Protein AF-A0A965PTX5-F1 (afdb_monomer_lite)

Structure (mmCIF, N/CA/C/O backbone):
data_AF-A0A965PTX5-F1
#
_entry.id   AF-A0A965PTX5-F1
#
loop_
_atom_site.group_PDB
_atom_site.id
_atom_site.type_symbol
_atom_site.label_atom_id
_atom_site.label_alt_id
_atom_site.label_comp_id
_atom_site.label_asym_id
_atom_site.label_entity_id
_atom_site.label_seq_id
_atom_site.pdbx_PDB_ins_code
_atom_site.Cartn_x
_atom_site.Cartn_y
_atom_site.Cartn_z
_atom_site.occupancy
_atom_site.B_iso_or_equiv
_atom_site.auth_seq_id
_atom_site.auth_comp_id
_atom_site.auth_asym_id
_atom_site.auth_atom_id
_atom_site.pdbx_PDB_model_num
ATOM 1 N N . MET A 1 1 ? -32.358 22.568 -7.176 1.00 40.47 1 MET A N 1
ATOM 2 C CA . MET A 1 1 ? -31.383 22.578 -6.066 1.00 40.47 1 MET A CA 1
ATOM 3 C C . MET A 1 1 ? -30.734 21.202 -6.072 1.00 40.47 1 MET A C 1
ATOM 5 O O . MET A 1 1 ? -31.323 20.260 -5.559 1.00 40.47 1 MET A O 1
ATOM 9 N N . GLY A 1 2 ? -29.655 21.040 -6.843 1.00 45.84 2 GLY A N 1
ATOM 10 C CA . GLY A 1 2 ? -28.989 19.744 -6.985 1.00 45.84 2 GLY A CA 1
ATOM 11 C C . GLY A 1 2 ? -28.371 19.363 -5.649 1.00 45.84 2 GLY A C 1
ATOM 12 O O . GLY A 1 2 ? -27.678 20.184 -5.053 1.00 45.84 2 GLY A O 1
ATOM 13 N N . LYS A 1 3 ? -28.670 18.162 -5.147 1.00 48.25 3 LYS A N 1
ATOM 14 C CA . LYS A 1 3 ? -27.850 17.561 -4.097 1.00 48.25 3 LYS A CA 1
ATOM 15 C C . LYS A 1 3 ? -26.444 17.493 -4.686 1.00 48.25 3 LYS A C 1
ATOM 17 O O . LYS A 1 3 ? -26.284 16.870 -5.728 1.00 48.25 3 LYS A O 1
ATOM 22 N N . GLY A 1 4 ? -25.482 18.207 -4.105 1.00 55.97 4 GLY A N 1
ATOM 23 C CA . GLY A 1 4 ? -24.083 17.950 -4.430 1.00 55.97 4 GLY A CA 1
ATOM 24 C C . GLY A 1 4 ? -23.845 16.469 -4.171 1.00 55.97 4 GLY A C 1
ATOM 25 O O . GLY A 1 4 ? -24.228 15.985 -3.101 1.00 55.97 4 GLY A O 1
ATOM 26 N N . ASP A 1 5 ? -23.347 15.749 -5.171 1.00 72.25 5 ASP A N 1
ATOM 27 C CA . ASP A 1 5 ? -23.041 14.333 -5.032 1.00 72.25 5 ASP A CA 1
ATOM 28 C C . ASP A 1 5 ? -22.005 14.206 -3.915 1.00 72.25 5 ASP A C 1
ATOM 30 O O . ASP A 1 5 ? -20.874 14.673 -4.028 1.00 72.25 5 ASP A O 1
ATOM 34 N N . TYR A 1 6 ? -22.439 13.686 -2.769 1.00 78.88 6 TYR A N 1
ATOM 35 C CA . TYR A 1 6 ? -21.561 13.477 -1.630 1.00 78.88 6 TYR A CA 1
ATOM 36 C C . TYR A 1 6 ? -20.541 12.403 -2.007 1.00 78.88 6 TYR A C 1
ATOM 38 O O . TYR A 1 6 ? -20.917 11.271 -2.321 1.00 78.88 6 TYR A O 1
ATOM 46 N N . GLN A 1 7 ? -19.264 12.771 -1.970 1.00 84.50 7 GLN A N 1
ATOM 47 C CA . GLN A 1 7 ? -18.149 11.870 -2.217 1.00 84.50 7 GLN A CA 1
ATOM 48 C C . GLN A 1 7 ? -17.536 11.459 -0.878 1.00 84.50 7 GLN A C 1
ATOM 50 O O . GLN A 1 7 ? -17.227 12.303 -0.040 1.00 84.50 7 GLN A O 1
ATOM 55 N N . MET A 1 8 ? -17.403 10.150 -0.672 1.00 92.56 8 MET A N 1
ATOM 56 C CA . MET A 1 8 ? -16.814 9.579 0.537 1.00 92.56 8 MET A CA 1
ATOM 57 C C . MET A 1 8 ? -15.317 9.897 0.603 1.00 92.56 8 MET A C 1
ATOM 59 O O . MET A 1 8 ? -14.611 9.745 -0.391 1.00 92.56 8 MET A O 1
ATOM 63 N N . THR A 1 9 ? -14.828 10.286 1.777 1.00 95.94 9 THR A N 1
ATOM 64 C CA . THR A 1 9 ? -13.395 10.470 2.064 1.00 95.94 9 THR A CA 1
ATOM 65 C C . THR A 1 9 ? -12.732 9.170 2.531 1.00 95.94 9 THR A C 1
ATOM 67 O O . THR A 1 9 ? -13.404 8.254 3.017 1.00 95.94 9 THR A O 1
ATOM 70 N N . TYR A 1 10 ? -11.394 9.096 2.478 1.00 96.69 10 TYR A N 1
ATOM 71 C CA . TYR A 1 10 ? -10.648 7.963 3.046 1.00 96.69 10 TYR A CA 1
ATOM 72 C C . TYR A 1 10 ? -10.954 7.742 4.530 1.00 96.69 10 TYR A C 1
ATOM 74 O O . TYR A 1 10 ? -11.159 6.604 4.950 1.00 96.69 10 TYR A O 1
ATOM 82 N N . GLN A 1 11 ? -11.046 8.810 5.323 1.00 96.06 11 GLN A N 1
ATOM 83 C CA . GLN A 1 11 ? -11.344 8.703 6.748 1.00 96.06 11 GLN A CA 1
ATOM 84 C C . GLN A 1 11 ? -12.730 8.087 7.004 1.00 96.06 11 GLN A C 1
ATOM 86 O O . GLN A 1 11 ? -12.877 7.219 7.867 1.00 96.06 11 GLN A O 1
ATOM 91 N N . GLU A 1 12 ? -13.750 8.490 6.244 1.00 95.88 12 GLU A N 1
ATOM 92 C CA . GLU A 1 12 ? -15.098 7.916 6.349 1.00 95.88 12 GLU A CA 1
ATOM 93 C C . GLU A 1 12 ? -15.123 6.452 5.905 1.00 95.88 12 GLU A C 1
ATOM 95 O O . GLU A 1 12 ? -15.754 5.619 6.561 1.00 95.88 12 GLU A O 1
ATOM 100 N N . PHE A 1 13 ? -14.384 6.118 4.843 1.00 96.00 13 PHE A N 1
ATOM 101 C CA . PHE A 1 13 ? -14.216 4.745 4.377 1.00 96.00 13 PHE A CA 1
ATOM 102 C C . PHE A 1 13 ? -13.565 3.853 5.442 1.00 96.00 13 PHE A C 1
ATOM 104 O O . PHE A 1 13 ? -14.081 2.778 5.756 1.00 96.00 13 PHE A O 1
ATOM 111 N N . ILE A 1 14 ? -12.470 4.321 6.049 1.00 95.25 14 ILE A N 1
ATOM 112 C CA . ILE A 1 14 ? -11.743 3.620 7.115 1.00 95.25 14 ILE A CA 1
ATOM 113 C C . ILE A 1 14 ? -12.667 3.328 8.298 1.00 95.25 14 ILE A C 1
ATOM 115 O O . ILE A 1 14 ? -12.698 2.197 8.785 1.00 95.25 14 ILE A O 1
ATOM 119 N N . VAL A 1 15 ? -13.448 4.320 8.737 1.00 93.19 15 VAL A N 1
ATOM 120 C CA . VAL A 1 15 ? -14.390 4.165 9.855 1.00 93.19 15 VAL A CA 1
ATOM 121 C C . VAL A 1 15 ? -15.507 3.187 9.497 1.00 93.19 15 VAL A C 1
ATOM 123 O O . VAL A 1 15 ? -15.775 2.257 10.259 1.00 93.19 15 VAL A O 1
ATOM 126 N N . LYS A 1 16 ? -16.129 3.344 8.323 1.00 91.31 16 LYS A N 1
ATOM 127 C CA . LYS A 1 16 ? -17.225 2.483 7.856 1.00 91.31 16 LYS A CA 1
ATOM 128 C C . LYS A 1 16 ? -16.808 1.014 7.773 1.00 91.31 16 LYS A C 1
ATOM 130 O O . LYS A 1 16 ? -17.545 0.134 8.223 1.00 91.31 16 LYS A O 1
ATOM 135 N N . HIS A 1 17 ? -15.627 0.749 7.216 1.00 90.38 17 HIS A N 1
ATOM 136 C CA . HIS A 1 17 ? -15.101 -0.607 7.021 1.00 90.38 17 HIS A CA 1
ATOM 137 C C . HIS A 1 17 ? -14.239 -1.103 8.183 1.00 90.38 17 HIS A C 1
ATOM 139 O O . HIS A 1 17 ? -13.754 -2.234 8.136 1.00 90.38 17 HIS A O 1
ATOM 145 N N . ARG A 1 18 ? -14.103 -0.296 9.246 1.00 90.50 18 ARG A N 1
ATOM 146 C CA . ARG A 1 18 ? -13.402 -0.626 10.499 1.00 90.50 18 ARG A CA 1
ATOM 147 C C . ARG A 1 18 ? -11.987 -1.137 10.234 1.00 90.50 18 ARG A C 1
ATOM 149 O O . ARG A 1 18 ? -11.566 -2.168 10.762 1.00 90.50 18 ARG A O 1
ATOM 156 N N . LEU A 1 19 ? -11.295 -0.426 9.348 1.00 92.56 19 LEU A N 1
ATOM 157 C CA . LEU A 1 19 ? -9.944 -0.753 8.920 1.00 92.56 19 LEU A CA 1
ATOM 158 C C . LEU A 1 19 ? -8.926 -0.186 9.900 1.00 92.56 19 LEU A C 1
ATOM 160 O O . LEU A 1 19 ? -9.060 0.930 10.394 1.00 92.56 19 LEU A O 1
ATOM 164 N N . GLN A 1 20 ? -7.880 -0.962 10.141 1.00 93.06 20 GLN A N 1
ATOM 165 C CA . GLN A 1 20 ? -6.786 -0.592 11.023 1.00 93.06 20 GLN A CA 1
ATOM 166 C C . GLN A 1 20 ? -5.452 -0.797 10.320 1.00 93.06 20 GLN A C 1
ATOM 168 O O . GLN A 1 20 ? -5.290 -1.735 9.538 1.00 93.06 20 GLN A O 1
ATOM 173 N N . LEU A 1 21 ? -4.480 0.049 10.658 1.00 95.69 21 LEU A N 1
ATOM 174 C CA . LEU A 1 21 ? -3.100 -0.065 10.202 1.00 95.69 21 LEU A CA 1
ATOM 175 C C . LEU A 1 21 ? -2.174 -0.366 11.378 1.00 95.69 21 LEU A C 1
ATOM 177 O O . LEU A 1 21 ? -2.158 0.341 12.385 1.00 95.69 21 LEU A O 1
ATOM 181 N N . ARG A 1 22 ? -1.320 -1.372 11.207 1.00 95.88 22 ARG A N 1
ATOM 182 C CA . ARG A 1 22 ? -0.082 -1.531 11.977 1.00 95.88 22 ARG A CA 1
ATOM 183 C C . ARG A 1 22 ? 1.100 -1.452 11.033 1.00 95.88 22 ARG A C 1
ATOM 185 O O . ARG A 1 22 ? 1.005 -1.864 9.881 1.00 95.88 22 ARG A O 1
ATOM 192 N N . TYR A 1 23 ? 2.227 -0.966 11.530 1.00 96.31 23 TYR A N 1
ATOM 193 C CA . TYR A 1 23 ? 3.456 -0.929 10.753 1.00 96.31 23 TYR A CA 1
ATOM 194 C C . TYR A 1 23 ? 4.669 -1.278 11.607 1.00 96.31 23 TYR A C 1
ATOM 196 O O . TYR A 1 23 ? 4.670 -1.151 12.831 1.00 96.31 23 TYR A O 1
ATOM 204 N N . THR A 1 24 ? 5.727 -1.716 10.940 1.00 96.25 24 THR A N 1
ATOM 205 C CA . THR A 1 24 ? 7.063 -1.871 11.512 1.00 96.25 24 THR A CA 1
ATOM 206 C C . THR A 1 24 ? 8.065 -1.301 10.522 1.00 96.25 24 THR A C 1
ATOM 208 O O . THR A 1 24 ? 8.007 -1.616 9.336 1.00 96.25 24 THR A O 1
ATOM 211 N N . SER A 1 25 ? 8.955 -0.430 11.001 1.00 93.88 25 SER A N 1
ATOM 212 C CA . SER A 1 25 ? 10.063 0.078 10.188 1.00 93.88 25 SER A CA 1
ATOM 213 C C . SER A 1 25 ? 11.035 -1.061 9.895 1.00 93.88 25 SER A C 1
ATOM 215 O O . SER A 1 25 ? 11.402 -1.808 10.805 1.00 93.88 25 SER A O 1
ATOM 217 N N . ILE A 1 26 ? 11.443 -1.194 8.639 1.00 92.00 26 ILE A N 1
ATOM 218 C CA . ILE A 1 26 ? 12.384 -2.216 8.182 1.00 92.00 26 ILE A CA 1
ATOM 219 C C . ILE A 1 26 ? 13.529 -1.548 7.425 1.00 92.00 26 ILE A C 1
ATOM 221 O O . ILE A 1 26 ? 13.369 -0.471 6.859 1.00 92.00 26 ILE A O 1
ATOM 225 N N . MET A 1 27 ? 14.695 -2.191 7.413 1.00 86.19 27 MET A N 1
ATOM 226 C CA . MET A 1 27 ? 15.882 -1.624 6.760 1.00 86.19 27 MET A CA 1
ATOM 227 C C . MET A 1 27 ? 15.820 -1.718 5.232 1.00 86.19 27 MET A C 1
ATOM 229 O O . MET A 1 27 ? 16.362 -0.857 4.553 1.00 86.19 27 MET A O 1
ATOM 233 N N . ALA A 1 28 ? 15.172 -2.754 4.697 1.00 84.06 28 ALA A N 1
ATOM 234 C CA . ALA A 1 28 ? 15.003 -2.971 3.263 1.00 84.06 28 ALA A CA 1
ATOM 235 C C . ALA A 1 28 ? 13.811 -3.901 3.009 1.00 84.06 28 ALA A C 1
ATOM 237 O O . ALA A 1 28 ? 13.464 -4.719 3.869 1.00 84.06 28 ALA A O 1
ATOM 238 N N . ARG A 1 29 ? 13.198 -3.805 1.824 1.00 82.81 29 ARG A N 1
ATOM 239 C CA . ARG A 1 29 ? 12.162 -4.760 1.398 1.00 82.81 29 ARG A CA 1
ATOM 240 C C . ARG A 1 29 ? 12.778 -6.097 0.952 1.00 82.81 29 ARG A C 1
ATOM 242 O O . ARG A 1 29 ? 13.910 -6.104 0.470 1.00 82.81 29 ARG A O 1
ATOM 249 N N . PRO A 1 30 ? 12.030 -7.220 1.002 1.00 72.50 30 PRO A N 1
ATOM 250 C CA . PRO A 1 30 ? 12.542 -8.547 0.632 1.00 72.50 30 PRO A CA 1
ATOM 251 C C . PRO A 1 30 ? 13.059 -8.710 -0.807 1.00 72.50 30 PRO A C 1
ATOM 253 O O . PRO A 1 30 ? 13.624 -9.750 -1.105 1.00 72.50 30 PRO A O 1
ATOM 256 N N . ASN A 1 31 ? 12.893 -7.717 -1.686 1.00 68.38 31 ASN A N 1
ATOM 257 C CA . ASN A 1 31 ? 13.390 -7.705 -3.067 1.00 68.38 31 ASN A CA 1
ATOM 258 C C . ASN A 1 31 ? 13.833 -6.292 -3.492 1.00 68.38 31 ASN A C 1
ATOM 260 O O . ASN A 1 31 ? 13.626 -5.888 -4.637 1.00 68.38 31 ASN A O 1
ATOM 264 N N . ASP A 1 32 ? 14.335 -5.484 -2.553 1.00 66.31 32 ASP A N 1
ATOM 265 C CA . ASP A 1 32 ? 14.649 -4.088 -2.857 1.00 66.31 32 ASP A CA 1
ATOM 266 C C . ASP A 1 32 ? 15.791 -3.945 -3.864 1.00 66.31 32 ASP A C 1
ATOM 268 O O . ASP A 1 32 ? 16.794 -4.657 -3.804 1.00 66.31 32 ASP A O 1
ATOM 272 N N . ASN A 1 33 ? 15.654 -2.961 -4.756 1.00 65.00 33 ASN A N 1
ATOM 273 C CA . ASN A 1 33 ? 16.779 -2.501 -5.556 1.00 65.00 33 ASN A CA 1
ATOM 274 C C . ASN A 1 33 ? 17.691 -1.652 -4.647 1.00 65.00 33 ASN A C 1
ATOM 276 O O . ASN A 1 33 ? 17.247 -0.598 -4.178 1.00 65.00 33 ASN A O 1
ATOM 280 N N . PRO A 1 34 ? 18.956 -2.051 -4.414 1.00 62.78 34 PRO A N 1
ATOM 281 C CA . PRO A 1 34 ? 19.870 -1.317 -3.541 1.00 62.78 34 PRO A CA 1
ATOM 282 C C . PRO A 1 34 ? 20.116 0.136 -3.980 1.00 62.78 34 PRO A C 1
ATOM 284 O O . PRO A 1 34 ? 20.471 0.963 -3.141 1.00 62.78 34 PRO A O 1
ATOM 287 N N . GLU A 1 35 ? 19.888 0.481 -5.253 1.00 59.78 35 GLU A N 1
ATOM 288 C CA . GLU A 1 35 ? 19.989 1.866 -5.735 1.00 59.78 35 GLU A CA 1
ATOM 289 C C . GLU A 1 35 ? 18.898 2.788 -5.171 1.00 59.78 35 GLU A C 1
ATOM 291 O O . GLU A 1 35 ? 19.145 3.975 -4.978 1.00 59.78 35 GLU A O 1
ATOM 296 N N . TRP A 1 36 ? 17.701 2.267 -4.885 1.00 56.56 36 TRP A N 1
ATOM 297 C CA . TRP A 1 36 ? 16.563 3.060 -4.392 1.00 56.56 36 TRP A CA 1
ATOM 298 C C . TRP A 1 36 ? 16.401 2.982 -2.869 1.00 56.56 36 TRP A C 1
ATOM 300 O O . TRP A 1 36 ? 15.692 3.794 -2.276 1.00 56.56 36 TRP A O 1
ATOM 310 N N . ALA A 1 37 ? 17.082 2.033 -2.225 1.00 64.19 37 ALA A N 1
ATOM 311 C CA . ALA A 1 37 ? 16.985 1.785 -0.788 1.00 64.19 37 ALA A CA 1
ATOM 312 C C . ALA A 1 37 ? 17.814 2.759 0.072 1.00 64.19 37 ALA A C 1
ATOM 314 O O . ALA A 1 37 ? 17.591 2.865 1.274 1.00 64.19 37 ALA A O 1
ATOM 315 N N . LYS A 1 38 ? 18.786 3.473 -0.515 1.00 68.19 38 LYS A N 1
ATOM 316 C CA . LYS A 1 38 ? 19.831 4.170 0.259 1.00 68.19 38 LYS A CA 1
ATOM 317 C C . LYS A 1 38 ? 19.325 5.333 1.121 1.00 68.19 38 LYS A C 1
ATOM 319 O O . LYS A 1 38 ? 19.909 5.588 2.167 1.00 68.19 38 LYS A O 1
ATOM 324 N N . ASP A 1 39 ? 18.231 5.976 0.712 1.00 80.56 39 ASP A N 1
ATOM 325 C CA . ASP A 1 39 ? 17.644 7.138 1.396 1.00 80.56 39 ASP A CA 1
ATOM 326 C C . ASP A 1 39 ? 16.123 7.005 1.604 1.00 80.56 39 ASP A C 1
ATOM 328 O O . ASP A 1 39 ? 15.431 7.985 1.881 1.00 80.56 39 ASP A O 1
ATOM 332 N N . THR A 1 40 ? 15.583 5.794 1.468 1.00 88.06 40 THR A N 1
ATOM 333 C CA . THR A 1 40 ? 14.140 5.535 1.532 1.00 88.06 40 THR A CA 1
ATOM 334 C C . THR A 1 40 ? 13.764 4.922 2.878 1.00 88.06 40 THR A C 1
ATOM 336 O O . THR A 1 40 ? 14.475 4.087 3.432 1.00 88.06 40 THR A O 1
ATOM 339 N N . TYR A 1 41 ? 12.626 5.337 3.429 1.00 91.88 41 TYR A N 1
ATOM 340 C CA . TYR A 1 41 ? 12.067 4.746 4.640 1.00 91.88 41 TYR A CA 1
ATOM 341 C C . TYR A 1 41 ? 11.121 3.615 4.260 1.00 91.88 41 TYR A C 1
ATOM 343 O O . TYR A 1 41 ? 10.115 3.852 3.589 1.00 91.88 41 TYR A O 1
ATOM 351 N N . HIS A 1 42 ? 11.433 2.398 4.700 1.00 92.69 42 HIS A N 1
ATOM 352 C CA . HIS A 1 42 ? 10.653 1.210 4.383 1.00 92.69 42 HIS A CA 1
ATOM 353 C C . HIS A 1 42 ? 9.848 0.738 5.589 1.00 92.69 42 HIS A C 1
ATOM 355 O O . HIS A 1 42 ? 10.316 0.732 6.730 1.00 92.69 42 HIS A O 1
ATOM 361 N N . TYR A 1 43 ? 8.627 0.295 5.317 1.00 94.94 43 TYR A N 1
ATOM 362 C CA . TYR A 1 43 ? 7.699 -0.187 6.323 1.00 94.94 43 TYR A CA 1
ATOM 363 C C . TYR A 1 43 ? 7.096 -1.502 5.857 1.00 94.94 43 TYR A C 1
ATOM 365 O O . TYR A 1 43 ? 6.597 -1.595 4.737 1.00 94.94 43 TYR A O 1
ATOM 373 N N . GLN A 1 44 ? 7.092 -2.504 6.729 1.00 95.50 44 GLN A N 1
ATOM 374 C CA . GLN A 1 44 ? 6.137 -3.597 6.613 1.00 95.50 44 GLN A CA 1
ATOM 375 C C . GLN A 1 44 ? 4.826 -3.113 7.225 1.00 95.50 44 GLN A C 1
ATOM 377 O O . GLN A 1 44 ? 4.790 -2.743 8.401 1.00 95.50 44 GLN A O 1
ATOM 382 N N . VAL A 1 45 ? 3.766 -3.090 6.428 1.00 96.38 45 VAL A N 1
ATOM 383 C CA . VAL A 1 45 ? 2.438 -2.642 6.843 1.00 96.38 45 VAL A CA 1
ATOM 384 C C . VAL A 1 45 ? 1.488 -3.828 6.921 1.00 96.38 45 VAL A C 1
ATOM 386 O O . VAL A 1 45 ? 1.571 -4.765 6.128 1.00 96.38 45 VAL A O 1
ATOM 389 N N . LYS A 1 46 ? 0.593 -3.789 7.903 1.00 95.31 46 LYS A N 1
ATOM 390 C CA . LYS A 1 46 ? -0.457 -4.777 8.123 1.00 95.31 46 LYS A CA 1
ATOM 391 C C . LYS A 1 46 ? -1.795 -4.062 8.225 1.00 95.31 46 LYS A C 1
ATOM 393 O O . LYS A 1 46 ? -1.982 -3.261 9.141 1.00 95.31 46 LYS A O 1
ATOM 398 N N . ILE A 1 47 ? -2.705 -4.392 7.317 1.00 94.56 47 ILE A N 1
ATOM 399 C CA . ILE A 1 47 ? -4.077 -3.886 7.291 1.00 94.56 47 ILE A CA 1
ATOM 400 C C . ILE A 1 47 ? -5.016 -5.016 7.683 1.00 94.56 47 ILE A C 1
ATOM 402 O O . ILE A 1 47 ? -4.845 -6.150 7.235 1.00 94.56 47 ILE A O 1
ATOM 406 N N . TYR A 1 48 ? -5.992 -4.719 8.530 1.00 89.56 48 TYR A N 1
ATOM 407 C CA . TYR A 1 48 ? -6.996 -5.686 8.958 1.00 89.56 48 TYR A CA 1
ATOM 408 C C . TYR A 1 48 ? -8.326 -5.002 9.268 1.00 89.56 48 TYR A C 1
ATOM 410 O O . TYR A 1 48 ? -8.366 -3.806 9.560 1.00 89.56 48 TYR A O 1
ATOM 418 N N . GLN A 1 49 ? -9.405 -5.782 9.211 1.00 86.00 49 GLN A N 1
ATOM 419 C CA . GLN A 1 49 ? -10.748 -5.365 9.612 1.00 86.00 49 GLN A CA 1
ATOM 420 C C . GLN A 1 49 ? -11.055 -5.839 11.036 1.00 86.00 49 GLN A C 1
ATOM 422 O O . GLN A 1 49 ? -10.876 -7.019 11.359 1.00 86.00 49 GLN A O 1
ATOM 427 N N . ASP A 1 50 ? -11.548 -4.938 11.887 1.00 76.56 50 ASP A N 1
ATOM 428 C CA . ASP A 1 50 ? -12.042 -5.317 13.213 1.00 76.56 50 ASP A CA 1
ATOM 429 C C . ASP A 1 50 ? -13.346 -6.137 13.118 1.00 76.56 50 ASP A C 1
ATOM 431 O O . ASP A 1 50 ? -14.054 -6.135 12.105 1.00 76.56 50 ASP A O 1
ATOM 435 N N . ALA A 1 51 ? -13.695 -6.863 14.186 1.00 65.88 51 ALA A N 1
ATOM 436 C CA . ALA A 1 51 ? -14.984 -7.559 14.285 1.00 65.88 51 ALA A CA 1
ATOM 437 C C . ALA A 1 51 ? -16.125 -6.556 14.556 1.00 65.88 51 ALA A C 1
ATOM 439 O O . ALA A 1 51 ? -15.860 -5.500 15.140 1.00 65.88 51 ALA A O 1
ATOM 440 N N . PRO A 1 52 ? -17.366 -6.801 14.084 1.00 62.62 52 PRO A N 1
ATOM 441 C CA . PRO A 1 52 ? -18.483 -5.890 14.344 1.00 62.62 52 PRO A CA 1
ATOM 442 C C . PRO A 1 52 ? -18.711 -5.713 15.846 1.00 62.62 52 PRO A C 1
ATOM 444 O O . PRO A 1 52 ? -18.585 -6.675 16.605 1.00 62.62 52 PRO A O 1
ATOM 447 N N . GLU A 1 53 ? -19.066 -4.503 16.282 1.00 55.34 53 GLU A N 1
ATOM 448 C CA . GLU A 1 53 ? -19.480 -4.293 17.671 1.00 55.34 53 GLU A CA 1
ATOM 449 C C . GLU A 1 53 ? -20.683 -5.192 18.002 1.00 55.34 53 GLU A C 1
ATOM 451 O O . GLU A 1 53 ? -21.618 -5.316 17.211 1.00 55.34 53 GLU A O 1
ATOM 456 N N . GLY A 1 54 ? -20.647 -5.847 19.165 1.00 55.44 54 GLY A N 1
ATOM 457 C CA . GLY A 1 54 ? -21.719 -6.738 19.619 1.00 55.44 54 GLY A CA 1
ATOM 458 C C . GLY A 1 54 ? -21.610 -8.197 19.162 1.00 55.44 54 GLY A C 1
ATOM 459 O O . GLY A 1 54 ? -22.492 -8.985 19.497 1.00 55.44 54 GLY A O 1
ATOM 460 N N . SER A 1 55 ? -20.540 -8.604 18.464 1.00 57.22 55 SER A N 1
ATOM 461 C CA . SER A 1 55 ? -20.236 -10.031 18.315 1.00 57.22 55 SER A CA 1
ATOM 462 C C . SER A 1 55 ? -19.711 -10.575 19.647 1.00 57.22 55 SER A C 1
ATOM 464 O O . SER A 1 55 ? -18.523 -10.467 19.955 1.00 57.22 55 SER A O 1
ATOM 466 N N . ASP A 1 56 ? -20.605 -11.123 20.463 1.00 47.66 56 ASP A N 1
ATOM 467 C CA . ASP A 1 56 ? -20.245 -11.917 21.631 1.00 47.66 56 ASP A CA 1
ATOM 468 C C . ASP A 1 56 ? -19.422 -13.156 21.221 1.00 47.66 56 ASP A C 1
ATOM 470 O O . ASP A 1 56 ? -19.276 -13.501 20.045 1.00 47.66 56 ASP A O 1
ATOM 474 N N . ASN A 1 57 ? -18.817 -13.824 22.202 1.00 48.53 57 ASN A N 1
ATOM 475 C CA . ASN A 1 57 ? -17.802 -14.867 22.003 1.00 48.53 57 ASN A CA 1
ATOM 476 C C . ASN A 1 57 ? -18.270 -16.110 21.195 1.00 48.53 57 ASN A C 1
ATOM 478 O O . ASN A 1 57 ? -17.468 -17.016 20.957 1.00 48.53 57 ASN A O 1
ATOM 482 N N . LEU A 1 58 ? -19.534 -16.168 20.743 1.00 46.34 58 LEU A N 1
ATOM 483 C CA . LEU A 1 58 ? -20.013 -17.121 19.733 1.00 46.34 58 LEU A CA 1
ATOM 484 C C . LEU A 1 58 ? -19.954 -16.564 18.297 1.00 46.34 58 LEU A C 1
ATOM 486 O O . LEU A 1 58 ? -19.568 -17.305 17.391 1.00 46.34 58 LEU A O 1
ATOM 490 N N . GLY A 1 59 ? -20.263 -15.280 18.079 1.00 48.09 59 GLY A N 1
ATOM 491 C CA . GLY A 1 59 ? -20.076 -14.590 16.794 1.00 48.09 59 GLY A CA 1
ATOM 492 C C . GLY A 1 59 ? -18.599 -14.387 16.441 1.00 48.09 59 GLY A C 1
ATOM 493 O O . GLY A 1 59 ? -18.213 -14.507 15.275 1.00 48.09 59 GLY A O 1
ATOM 494 N N . ALA A 1 60 ? -17.749 -14.210 17.457 1.00 49.28 60 ALA A N 1
ATOM 495 C CA . ALA A 1 60 ? -16.297 -14.151 17.309 1.00 49.28 60 ALA A CA 1
ATOM 496 C C . ALA A 1 60 ? -15.730 -15.383 16.580 1.00 49.28 60 ALA A C 1
ATOM 498 O O . ALA A 1 60 ? -14.920 -15.214 15.685 1.00 49.28 60 ALA A O 1
ATOM 499 N N . ARG A 1 61 ? -16.218 -16.607 16.831 1.00 47.69 61 ARG A N 1
ATOM 500 C CA . ARG A 1 61 ? -15.692 -17.830 16.182 1.00 47.69 61 ARG A CA 1
ATOM 501 C C . ARG A 1 61 ? -15.996 -17.954 14.685 1.00 47.69 61 ARG A C 1
ATOM 503 O O . ARG A 1 61 ? -15.296 -18.688 13.988 1.00 47.69 61 ARG A O 1
ATOM 510 N N . TYR A 1 62 ? -17.039 -17.290 14.184 1.00 46.94 62 TYR A N 1
ATOM 511 C CA . TYR A 1 62 ? -17.375 -17.292 12.754 1.00 46.94 62 TYR A CA 1
ATOM 512 C C . TYR A 1 62 ? -16.575 -16.219 11.996 1.00 46.94 62 TYR A C 1
ATOM 514 O O . TYR A 1 62 ? -16.075 -16.488 10.906 1.00 46.94 62 TYR A O 1
ATOM 522 N N . PHE A 1 63 ? -16.359 -15.050 12.610 1.00 47.66 63 PHE A N 1
ATOM 523 C CA . PHE A 1 63 ? -15.541 -13.962 12.055 1.00 47.66 63 PHE A CA 1
ATOM 524 C C . PHE A 1 63 ? -14.025 -14.141 12.283 1.00 47.66 63 PHE A C 1
ATOM 526 O O . PHE A 1 63 ? -13.226 -13.723 11.448 1.00 47.66 63 PHE A O 1
ATOM 533 N N . GLU A 1 64 ? -13.601 -14.839 13.341 1.00 45.78 64 GLU A N 1
ATOM 534 C CA . GLU A 1 64 ? -12.203 -15.242 13.580 1.00 45.78 64 GLU A CA 1
ATOM 535 C C . GLU A 1 64 ? -11.668 -16.144 12.467 1.00 45.78 64 GLU A C 1
ATOM 537 O O . GLU A 1 64 ? -10.466 -16.164 12.214 1.00 45.78 64 GLU A O 1
ATOM 542 N N . ARG A 1 65 ? -12.544 -16.877 11.767 1.00 46.09 65 ARG A N 1
ATOM 543 C CA . ARG A 1 65 ? -12.128 -17.848 10.747 1.00 46.09 65 ARG A CA 1
ATOM 544 C C . ARG A 1 65 ? -11.645 -17.222 9.443 1.00 46.09 65 ARG A C 1
ATOM 546 O O . ARG A 1 65 ? -10.990 -17.926 8.684 1.00 46.09 65 ARG A O 1
ATOM 553 N N . LYS A 1 66 ? -11.911 -15.937 9.195 1.00 50.53 66 LYS A N 1
ATOM 554 C CA . LYS A 1 66 ? -11.347 -15.180 8.066 1.00 50.53 66 LYS A CA 1
ATOM 555 C C . LYS A 1 66 ? -11.213 -13.699 8.439 1.00 50.53 66 LYS A C 1
ATOM 557 O O . LYS A 1 66 ? -11.793 -12.826 7.803 1.00 50.53 66 LYS A O 1
ATOM 562 N N . ARG A 1 67 ? -10.422 -13.399 9.476 1.00 57.12 67 ARG A N 1
ATOM 563 C CA . ARG A 1 67 ? -9.757 -12.090 9.522 1.00 57.12 67 ARG A CA 1
ATOM 564 C C . ARG A 1 67 ? -8.820 -12.050 8.325 1.00 57.12 67 ARG A C 1
ATOM 566 O O . ARG A 1 67 ? -7.777 -12.699 8.340 1.00 57.12 67 ARG A O 1
ATOM 573 N N . PHE A 1 68 ? -9.237 -11.374 7.265 1.00 70.69 68 PHE A N 1
ATOM 574 C CA . PHE A 1 68 ? -8.340 -11.107 6.160 1.00 70.69 68 PHE A CA 1
ATOM 575 C C . PHE A 1 68 ? -7.390 -10.016 6.621 1.00 70.69 68 PHE A C 1
ATOM 577 O O . PHE A 1 68 ? -7.787 -8.903 6.961 1.00 70.69 68 PHE A O 1
ATOM 584 N N . GLU A 1 69 ? -6.133 -10.405 6.742 1.00 86.88 69 GLU A N 1
ATOM 585 C CA . GLU A 1 69 ? -5.040 -9.503 7.029 1.00 86.88 69 GLU A CA 1
ATOM 586 C C . GLU A 1 69 ? -4.248 -9.364 5.737 1.00 86.88 69 GLU A C 1
ATOM 588 O O . GLU A 1 69 ? -3.839 -10.365 5.148 1.00 86.88 69 GLU A O 1
ATOM 593 N N . LEU A 1 70 ? -4.020 -8.129 5.305 1.00 91.88 70 LEU A N 1
ATOM 594 C CA . LEU A 1 70 ? -3.123 -7.838 4.200 1.00 91.88 70 LEU A CA 1
ATOM 595 C C . LEU A 1 70 ? -1.798 -7.376 4.789 1.00 91.88 70 LEU A C 1
ATOM 597 O O . LEU A 1 70 ? -1.747 -6.380 5.513 1.00 91.88 70 LEU A O 1
ATOM 601 N N . VAL A 1 71 ? -0.727 -8.105 4.486 1.00 92.62 71 VAL A N 1
ATOM 602 C CA . VAL A 1 71 ? 0.639 -7.721 4.843 1.00 92.62 71 VAL A CA 1
ATOM 603 C C . VAL A 1 71 ? 1.374 -7.352 3.565 1.00 92.62 71 VAL A C 1
ATOM 605 O O . VAL A 1 71 ? 1.536 -8.187 2.681 1.00 92.62 71 VAL A O 1
ATOM 608 N N . THR A 1 72 ? 1.830 -6.108 3.472 1.00 92.38 72 THR A N 1
ATOM 609 C CA . THR A 1 72 ? 2.585 -5.612 2.316 1.00 92.38 72 THR A CA 1
ATOM 610 C C .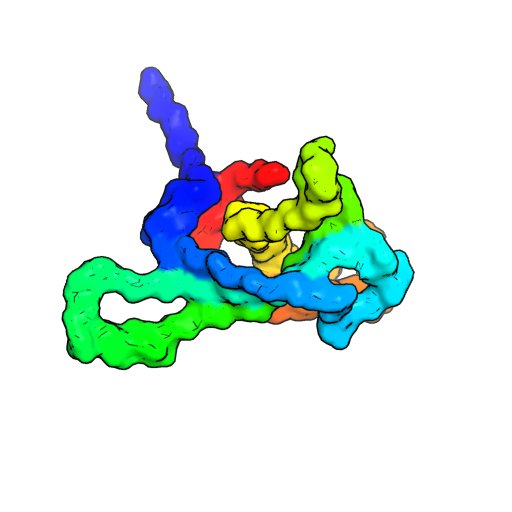 THR A 1 72 ? 3.691 -4.660 2.766 1.00 92.38 72 THR A C 1
ATOM 612 O O . THR A 1 72 ? 3.947 -4.497 3.963 1.00 92.38 72 THR A O 1
ATOM 615 N N . PHE A 1 73 ? 4.381 -4.048 1.811 1.00 92.81 73 PHE A N 1
ATOM 616 C CA . PHE A 1 73 ? 5.452 -3.101 2.056 1.00 92.81 73 PHE A CA 1
ATOM 617 C C . PHE A 1 73 ? 5.095 -1.730 1.502 1.00 92.81 73 PHE A C 1
ATOM 619 O O . PHE A 1 73 ? 4.638 -1.614 0.371 1.00 92.81 73 PHE A O 1
ATOM 626 N N . TYR A 1 74 ? 5.379 -0.694 2.281 1.00 93.62 74 TYR A N 1
ATOM 627 C CA . TYR A 1 74 ? 5.218 0.697 1.880 1.00 93.62 74 TYR A CA 1
ATOM 628 C C . TYR A 1 74 ? 6.554 1.418 2.008 1.00 93.62 74 TYR A C 1
ATOM 630 O O . TYR A 1 74 ? 7.357 1.105 2.890 1.00 93.62 74 TYR A O 1
ATOM 638 N N . SER A 1 75 ? 6.830 2.354 1.107 1.00 92.25 75 SER A N 1
ATOM 639 C CA . SER A 1 75 ? 8.093 3.093 1.086 1.00 92.25 75 SER A CA 1
ATOM 640 C C . SER A 1 75 ? 7.830 4.581 0.930 1.00 92.25 75 SER A C 1
ATOM 642 O O . SER A 1 75 ? 6.986 4.977 0.134 1.00 92.25 75 SER A O 1
ATOM 644 N N . LYS A 1 76 ? 8.554 5.406 1.688 1.00 92.38 76 LYS A N 1
ATOM 645 C CA . LYS A 1 76 ? 8.483 6.867 1.592 1.00 92.38 76 LYS A CA 1
ATOM 646 C C . LYS A 1 76 ? 9.863 7.432 1.328 1.00 92.38 76 LYS A C 1
ATOM 648 O O . LYS A 1 76 ? 10.832 7.038 1.975 1.00 92.38 76 LYS A O 1
ATOM 653 N N . GLY A 1 77 ? 9.938 8.381 0.402 1.00 89.94 77 GLY A N 1
ATOM 654 C CA . GLY A 1 77 ? 11.183 9.080 0.117 1.00 89.94 77 GLY A CA 1
ATOM 655 C C . GLY A 1 77 ? 11.698 9.890 1.320 1.00 89.94 77 GLY A C 1
ATOM 656 O O . GLY A 1 77 ? 10.936 10.203 2.244 1.00 89.94 77 GLY A O 1
ATOM 657 N N . PRO A 1 78 ? 12.968 10.327 1.280 1.00 88.25 78 PRO A N 1
ATOM 658 C CA . PRO A 1 78 ? 13.640 11.024 2.386 1.00 88.25 78 PRO A CA 1
ATOM 659 C C . PRO A 1 78 ? 13.014 12.381 2.751 1.00 88.25 78 PRO A C 1
ATOM 661 O O . PRO A 1 78 ? 13.350 12.967 3.784 1.00 88.25 78 PRO A O 1
ATOM 664 N N . GLY A 1 79 ? 12.122 12.909 1.906 1.00 89.56 79 GLY A N 1
ATOM 665 C CA . GLY A 1 79 ? 11.352 14.125 2.169 1.00 89.56 79 GLY A CA 1
ATOM 666 C C . GLY A 1 79 ? 10.237 13.948 3.207 1.00 89.56 79 GLY A C 1
ATOM 667 O O . GLY A 1 79 ? 9.843 14.925 3.841 1.00 89.56 79 GLY A O 1
ATOM 668 N N . HIS A 1 80 ? 9.763 12.721 3.447 1.00 91.38 80 HIS A N 1
ATOM 669 C CA . HIS A 1 80 ? 8.678 12.436 4.393 1.00 91.38 80 HIS A CA 1
ATOM 670 C C . HIS A 1 80 ? 9.204 12.274 5.822 1.00 91.38 80 HIS A C 1
ATOM 672 O O . HIS A 1 80 ? 9.130 11.205 6.429 1.00 91.38 80 HIS A O 1
ATOM 678 N N . LYS A 1 81 ? 9.756 13.355 6.368 1.00 92.38 81 LYS A N 1
ATOM 679 C CA . LYS A 1 81 ? 10.268 13.431 7.740 1.00 92.38 81 LYS A CA 1
ATOM 680 C C . LYS A 1 81 ? 9.744 14.671 8.456 1.00 92.38 81 LYS A C 1
ATOM 682 O O . LYS A 1 81 ? 9.317 15.634 7.818 1.00 92.38 81 LYS A O 1
ATOM 687 N N . SER A 1 82 ? 9.754 14.651 9.787 1.00 91.75 82 SER A N 1
ATOM 688 C CA . SER A 1 82 ? 9.335 15.786 10.610 1.00 91.75 82 SER A CA 1
ATOM 689 C C . SER A 1 82 ? 10.111 17.038 10.221 1.00 91.75 82 SER A C 1
ATOM 691 O O . SER A 1 82 ? 11.312 16.966 9.994 1.00 91.75 82 SER A O 1
ATOM 693 N N . LYS A 1 83 ? 9.451 18.200 10.191 1.00 90.94 83 LYS A N 1
ATOM 694 C CA . LYS A 1 83 ? 10.121 19.485 9.905 1.00 90.94 83 LYS A CA 1
ATOM 695 C C . LYS A 1 83 ? 11.023 19.954 11.051 1.00 90.94 83 LYS A C 1
ATOM 697 O O . LYS A 1 83 ? 11.927 20.750 10.833 1.00 90.94 83 LYS A O 1
ATOM 702 N N . ASN A 1 84 ? 10.775 19.447 12.258 1.00 92.31 84 ASN A N 1
ATOM 703 C CA . ASN A 1 84 ? 11.514 19.801 13.461 1.00 92.31 84 ASN A CA 1
ATOM 704 C C . ASN A 1 84 ? 12.609 18.781 13.746 1.00 92.31 84 ASN A C 1
ATOM 706 O O . ASN A 1 84 ? 12.435 17.582 13.507 1.00 92.31 84 ASN A O 1
ATOM 710 N N . TRP A 1 85 ? 13.708 19.277 14.309 1.00 88.06 85 TRP A N 1
ATOM 711 C CA . TRP A 1 85 ? 14.813 18.451 14.764 1.00 88.06 85 TRP A CA 1
ATOM 712 C C . TRP A 1 85 ? 14.427 17.645 16.027 1.00 88.06 85 TRP A C 1
ATOM 714 O O . TRP A 1 85 ? 13.777 18.200 16.915 1.00 88.06 85 TRP A O 1
ATOM 724 N N . PRO A 1 86 ? 14.841 16.367 16.149 1.00 88.44 86 PRO A N 1
ATOM 725 C CA . PRO A 1 86 ? 15.519 15.576 15.122 1.00 88.44 86 PRO A CA 1
ATOM 726 C C . PRO A 1 86 ? 14.554 15.198 13.989 1.00 88.44 86 PRO A C 1
ATOM 728 O O . PRO A 1 86 ? 13.424 14.792 14.251 1.00 88.44 86 PRO A O 1
ATOM 731 N N . PHE A 1 87 ? 15.016 15.312 12.738 1.00 88.56 87 PHE A N 1
ATOM 732 C CA . PHE A 1 87 ? 14.231 14.999 11.540 1.00 88.56 87 PHE A CA 1
ATOM 733 C C . PHE A 1 87 ? 13.923 13.494 11.479 1.00 88.56 87 PHE A C 1
ATOM 735 O O . PHE A 1 87 ? 14.728 12.705 10.984 1.00 88.56 87 PHE A O 1
ATOM 742 N N . LYS A 1 88 ? 12.775 13.088 12.024 1.00 91.31 88 LYS A N 1
ATOM 743 C CA . LYS A 1 88 ? 12.350 11.688 12.121 1.00 91.31 88 LYS A CA 1
ATOM 744 C C . LYS A 1 88 ? 11.460 11.310 10.938 1.00 91.31 88 LYS A C 1
ATOM 746 O O . LYS A 1 88 ? 10.601 12.116 10.582 1.00 91.31 88 LYS A O 1
ATOM 751 N N . PRO A 1 89 ? 11.603 10.104 10.368 1.00 92.31 89 PRO A N 1
ATOM 752 C CA . PRO A 1 89 ? 10.686 9.603 9.347 1.00 92.31 89 PRO A CA 1
ATOM 753 C C . PRO A 1 89 ? 9.232 9.663 9.821 1.00 92.31 89 PRO A C 1
ATOM 755 O O . PRO A 1 89 ? 8.937 9.283 10.957 1.00 92.31 89 PRO A O 1
ATOM 758 N N . ILE A 1 90 ? 8.331 10.129 8.959 1.00 94.81 90 ILE A N 1
ATOM 759 C CA . ILE A 1 90 ? 6.891 10.114 9.217 1.00 94.81 90 ILE A CA 1
ATOM 760 C C . ILE A 1 90 ? 6.354 8.771 8.701 1.00 94.81 90 ILE A C 1
ATOM 762 O O . ILE A 1 90 ? 6.463 8.515 7.499 1.00 94.81 90 ILE A O 1
ATOM 766 N N . PRO A 1 91 ? 5.796 7.908 9.571 1.00 95.00 91 PRO A N 1
ATOM 767 C CA . PRO A 1 91 ? 5.236 6.626 9.153 1.00 95.00 91 PRO A CA 1
ATOM 768 C C . PRO A 1 91 ? 4.056 6.821 8.189 1.00 95.00 91 PRO A C 1
ATOM 770 O O . PRO A 1 91 ? 3.451 7.897 8.178 1.00 95.00 91 PRO A O 1
ATOM 773 N N . PRO A 1 92 ? 3.718 5.805 7.379 1.00 96.56 92 PRO A N 1
ATOM 774 C CA . PRO A 1 92 ? 2.583 5.903 6.477 1.00 96.56 92 PRO A CA 1
ATOM 775 C C . PRO A 1 92 ? 1.258 5.971 7.246 1.00 96.56 92 PRO A C 1
ATOM 777 O O . PRO A 1 92 ? 1.094 5.284 8.261 1.00 96.56 92 PRO A O 1
ATOM 780 N N . SER A 1 93 ? 0.315 6.781 6.762 1.00 97.19 93 SER A N 1
ATOM 781 C CA . SER A 1 93 ? -1.076 6.738 7.223 1.00 97.19 93 SER A CA 1
ATOM 782 C C . SER A 1 93 ? -1.834 5.600 6.533 1.00 97.19 93 SER A C 1
ATOM 784 O O . SER A 1 93 ? -1.409 5.087 5.498 1.00 97.19 93 SER A O 1
ATOM 786 N N . LEU A 1 94 ? -2.971 5.183 7.097 1.00 97.31 94 LEU A N 1
ATOM 787 C CA . LEU A 1 94 ? -3.818 4.183 6.440 1.00 97.31 94 LEU A CA 1
ATOM 788 C C . LEU A 1 94 ? -4.398 4.715 5.123 1.00 97.31 94 LEU A C 1
ATOM 790 O O . LEU A 1 94 ? -4.548 3.947 4.184 1.00 97.31 94 LEU A O 1
ATOM 794 N N . GLU A 1 95 ? -4.660 6.016 5.035 1.00 97.56 95 GLU A N 1
ATOM 795 C CA . GLU A 1 95 ? -5.143 6.677 3.820 1.00 97.56 95 GLU A CA 1
ATOM 796 C C . GLU A 1 95 ? -4.103 6.562 2.696 1.00 97.56 95 GLU A C 1
ATOM 798 O O . GLU A 1 95 ? -4.428 6.079 1.618 1.00 97.56 95 GLU A O 1
ATOM 803 N N . GLU A 1 96 ? -2.835 6.896 2.976 1.00 96.81 96 GLU A N 1
ATOM 804 C CA . GLU A 1 96 ? -1.725 6.777 2.016 1.00 96.81 96 GLU A CA 1
ATOM 805 C C . GLU A 1 96 ? -1.548 5.332 1.526 1.00 96.81 96 GLU A C 1
ATOM 807 O O . GLU A 1 96 ? -1.348 5.079 0.338 1.00 96.81 96 GLU A O 1
ATOM 812 N N . VAL A 1 97 ? -1.643 4.361 2.441 1.00 97.00 97 VAL A N 1
ATOM 813 C CA . VAL A 1 97 ? -1.532 2.942 2.082 1.00 97.00 97 VAL A CA 1
ATOM 814 C C . VAL A 1 97 ? -2.733 2.491 1.246 1.00 97.00 97 VAL A C 1
ATOM 816 O O . VAL A 1 97 ? -2.546 1.756 0.280 1.00 97.00 97 VAL A O 1
ATOM 819 N N . LEU A 1 98 ? -3.954 2.914 1.588 1.00 96.94 98 LEU A N 1
ATOM 820 C CA . LEU A 1 98 ? -5.160 2.567 0.835 1.00 96.94 98 LEU A CA 1
ATOM 821 C C . LEU A 1 98 ? -5.173 3.195 -0.559 1.00 96.94 98 LEU A C 1
ATOM 823 O O . LEU A 1 98 ? -5.569 2.511 -1.497 1.00 96.94 98 LEU A O 1
ATOM 827 N N . ASP A 1 99 ? -4.712 4.436 -0.714 1.00 96.44 99 ASP A N 1
ATOM 828 C CA . ASP A 1 99 ? -4.617 5.081 -2.026 1.00 96.44 99 ASP A CA 1
ATOM 829 C C . ASP A 1 99 ? -3.604 4.368 -2.930 1.00 96.44 99 ASP A C 1
ATOM 831 O O . ASP A 1 99 ? -3.914 4.031 -4.072 1.00 96.44 99 ASP A O 1
ATOM 835 N N . SER A 1 100 ? -2.441 4.001 -2.383 1.00 95.44 100 SER A N 1
ATOM 836 C CA . SER A 1 100 ? -1.462 3.182 -3.107 1.00 95.44 100 SER A CA 1
ATOM 837 C C . SER A 1 100 ? -2.028 1.814 -3.500 1.00 95.44 100 SER A C 1
ATOM 839 O O . SER A 1 100 ? -1.852 1.380 -4.636 1.00 95.44 100 SER A O 1
ATOM 841 N N . LEU A 1 101 ? -2.733 1.131 -2.590 1.00 95.56 101 LEU A N 1
ATOM 842 C CA . LEU A 1 101 ? -3.358 -0.164 -2.884 1.00 95.56 101 LEU A CA 1
ATOM 843 C C . LEU A 1 101 ? -4.485 -0.049 -3.913 1.00 95.56 101 LEU A C 1
ATOM 845 O O . LEU A 1 101 ? -4.665 -0.957 -4.721 1.00 95.56 101 LEU A O 1
ATOM 849 N N . ARG A 1 102 ? -5.238 1.056 -3.900 1.00 94.88 102 ARG A N 1
ATOM 850 C CA . ARG A 1 102 ? -6.279 1.358 -4.888 1.00 94.88 102 ARG A CA 1
ATOM 851 C C . ARG A 1 102 ? -5.675 1.485 -6.286 1.00 94.88 102 ARG A C 1
ATOM 853 O O . ARG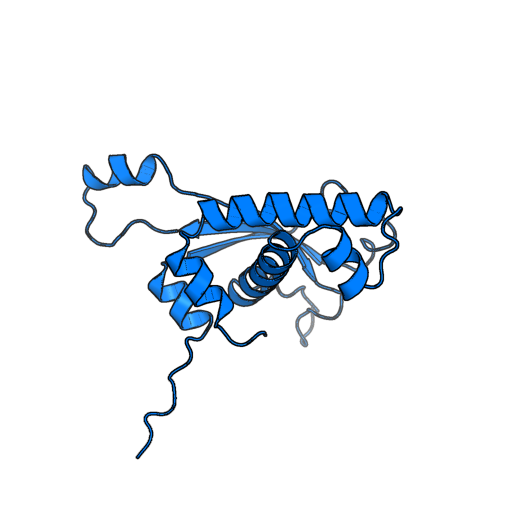 A 1 102 ? -6.249 0.942 -7.2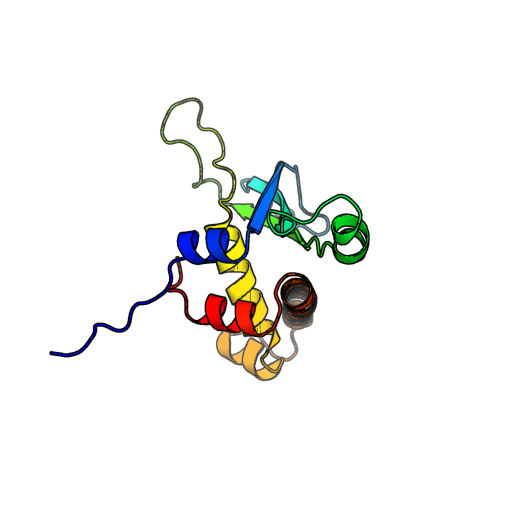27 1.00 94.88 102 ARG A O 1
ATOM 860 N N . MET A 1 103 ? -4.520 2.142 -6.414 1.00 92.88 103 MET A N 1
ATOM 861 C CA . MET A 1 103 ? -3.785 2.230 -7.682 1.00 92.88 103 MET A CA 1
ATOM 862 C C . MET A 1 103 ? -3.285 0.859 -8.158 1.00 92.88 103 MET A C 1
ATOM 864 O O . MET A 1 103 ? -3.492 0.497 -9.315 1.00 92.88 103 MET A O 1
ATOM 868 N N . ASP A 1 104 ? -2.679 0.061 -7.273 1.00 93.12 104 ASP A N 1
ATOM 869 C CA . ASP A 1 104 ? -2.234 -1.298 -7.623 1.00 93.12 104 ASP A CA 1
ATOM 870 C C . ASP A 1 104 ? -3.412 -2.175 -8.071 1.00 93.12 104 ASP A C 1
ATOM 872 O O . ASP A 1 104 ? -3.323 -2.907 -9.059 1.00 93.12 104 ASP A O 1
ATOM 876 N N . TRP A 1 105 ? -4.541 -2.071 -7.369 1.00 94.00 105 TRP A N 1
ATOM 877 C CA . TRP A 1 105 ? -5.769 -2.782 -7.703 1.00 94.00 105 TRP A CA 1
ATOM 878 C C . TRP A 1 105 ? -6.354 -2.327 -9.046 1.00 94.00 105 TRP A C 1
ATOM 880 O O . TRP A 1 105 ? -6.782 -3.177 -9.826 1.00 94.00 105 TRP A O 1
ATOM 890 N N . SER A 1 106 ? -6.336 -1.030 -9.377 1.00 92.19 106 SER A N 1
ATOM 891 C CA . SER A 1 106 ? -6.836 -0.565 -10.678 1.00 92.19 106 SER A CA 1
ATOM 892 C C . SER A 1 106 ? -5.972 -1.065 -11.837 1.00 92.19 106 SER A C 1
ATOM 894 O O . SER A 1 106 ? -6.508 -1.479 -12.861 1.00 92.19 106 SER A O 1
ATOM 896 N N . LEU A 1 107 ? -4.648 -1.100 -11.656 1.00 92.50 107 LEU A N 1
ATOM 897 C CA . LEU A 1 107 ? -3.709 -1.658 -12.636 1.00 92.50 107 LEU A CA 1
ATOM 898 C C . LEU A 1 107 ? -3.874 -3.179 -12.794 1.00 92.50 107 LEU A C 1
ATOM 900 O O . LEU A 1 107 ? -3.795 -3.700 -13.905 1.00 92.50 107 LEU A O 1
ATOM 904 N N . ALA A 1 108 ? -4.166 -3.895 -11.705 1.00 91.06 108 ALA A N 1
ATOM 905 C CA . ALA A 1 108 ? -4.415 -5.338 -11.721 1.00 91.06 108 ALA A CA 1
ATOM 906 C C . ALA A 1 108 ? -5.636 -5.755 -12.562 1.00 91.06 108 ALA A C 1
ATOM 908 O O . ALA A 1 108 ? -5.698 -6.895 -13.023 1.00 91.06 108 ALA A O 1
ATOM 909 N N . HIS A 1 109 ? -6.604 -4.854 -12.754 1.00 88.88 109 HIS A N 1
ATOM 910 C CA . HIS A 1 109 ? -7.830 -5.113 -13.521 1.00 88.88 109 HIS A CA 1
ATOM 911 C C . HIS A 1 109 ? -7.671 -4.913 -15.030 1.00 88.88 109 HIS A C 1
ATOM 913 O O . HIS A 1 109 ? -8.599 -5.186 -15.795 1.00 88.88 109 HIS A O 1
ATOM 919 N N . GLN A 1 110 ? -6.509 -4.445 -15.470 1.00 92.56 110 GLN A N 1
ATOM 920 C CA . GLN A 1 110 ? -6.197 -4.253 -16.876 1.00 92.56 110 GLN A CA 1
ATOM 921 C C . GLN A 1 110 ? -5.429 -5.461 -17.427 1.00 92.56 110 GLN A C 1
ATOM 923 O O . GLN A 1 110 ? -4.781 -6.208 -16.692 1.00 92.56 110 GLN A O 1
ATOM 928 N N . SER A 1 111 ? -5.468 -5.657 -18.746 1.00 96.00 111 SER A N 1
ATOM 929 C CA . SER A 1 111 ? -4.538 -6.573 -19.415 1.00 96.00 111 SER A CA 1
ATOM 930 C C . SER A 1 111 ? -3.118 -6.010 -19.382 1.00 96.00 111 SER A C 1
ATOM 932 O O . SER A 1 111 ? -2.944 -4.794 -19.454 1.00 96.00 111 SER A O 1
ATOM 934 N N . PHE A 1 112 ? -2.110 -6.882 -19.389 1.00 96.62 112 PHE A N 1
ATOM 935 C CA . PHE A 1 112 ? -0.705 -6.468 -19.396 1.00 96.62 112 PHE A CA 1
ATOM 936 C C . PHE A 1 112 ? -0.349 -5.492 -20.537 1.00 96.62 112 PHE A C 1
ATOM 938 O O . PHE A 1 112 ? 0.376 -4.530 -20.305 1.00 96.62 112 PHE A O 1
ATOM 945 N N . ASP A 1 113 ? -0.920 -5.658 -21.736 1.00 96.56 113 ASP A N 1
ATOM 946 C CA . ASP A 1 113 ? -0.695 -4.730 -22.858 1.00 96.56 113 ASP A CA 1
ATOM 947 C C . ASP A 1 113 ? -1.168 -3.299 -22.552 1.00 96.56 113 ASP A C 1
ATOM 949 O O . ASP A 1 113 ? -0.499 -2.327 -22.901 1.00 96.56 113 ASP A O 1
ATOM 953 N N . VAL A 1 114 ? -2.305 -3.167 -21.861 1.00 95.69 114 VAL A N 1
ATOM 954 C CA . VAL A 1 114 ? -2.863 -1.870 -21.443 1.00 95.69 114 VAL A CA 1
ATOM 955 C C . VAL A 1 114 ? -2.008 -1.269 -20.334 1.00 95.69 114 VAL A C 1
ATOM 957 O O . VAL A 1 114 ? -1.632 -0.108 -20.437 1.00 95.69 114 VAL A O 1
ATOM 960 N N . PHE A 1 115 ? -1.609 -2.073 -19.344 1.00 95.69 115 PHE A N 1
ATOM 961 C CA . PHE A 1 115 ? -0.669 -1.658 -18.301 1.00 95.69 115 PHE A CA 1
ATOM 962 C C . PHE A 1 115 ? 0.629 -1.093 -18.902 1.00 95.69 115 PHE A C 1
ATOM 964 O O . PHE A 1 115 ? 1.100 -0.027 -18.501 1.00 95.69 115 PHE A O 1
ATOM 971 N N . CYS A 1 116 ? 1.199 -1.783 -19.895 1.00 96.38 116 CYS A N 1
ATOM 972 C CA . CYS A 1 116 ? 2.406 -1.327 -20.573 1.00 96.38 116 CYS A CA 1
ATOM 973 C C . CYS A 1 116 ? 2.172 -0.038 -21.360 1.00 96.38 116 CYS A C 1
ATOM 975 O O . CYS A 1 116 ? 2.973 0.889 -21.255 1.00 96.38 116 CYS A O 1
ATOM 977 N N . PHE A 1 117 ? 1.065 0.052 -22.096 1.00 95.69 117 PHE A N 1
ATOM 978 C CA . PHE A 1 117 ? 0.706 1.253 -22.842 1.00 95.69 117 PHE A CA 1
ATOM 979 C C . PHE A 1 117 ? 0.513 2.477 -21.931 1.00 95.69 117 PHE A C 1
ATOM 981 O O . PHE A 1 117 ? 1.079 3.533 -22.209 1.00 95.69 117 PHE A O 1
ATOM 988 N N . GLU A 1 118 ? -0.234 2.341 -20.832 1.00 94.19 118 GLU A N 1
ATOM 989 C CA . GLU A 1 118 ? -0.542 3.446 -19.911 1.00 94.19 118 GLU A CA 1
ATOM 990 C C . GLU A 1 118 ? 0.690 3.941 -19.145 1.00 94.19 118 GLU A C 1
ATOM 992 O O . GLU A 1 118 ? 0.844 5.144 -18.928 1.00 94.19 118 GLU A O 1
ATOM 997 N N . LEU A 1 119 ? 1.587 3.031 -18.757 1.00 93.94 119 LEU A N 1
ATOM 998 C CA . LEU A 1 119 ? 2.778 3.363 -17.970 1.00 93.94 119 LEU A CA 1
ATOM 999 C C . LEU A 1 119 ? 4.040 3.571 -18.821 1.00 93.94 119 LEU A C 1
ATOM 1001 O O . LEU A 1 119 ? 5.110 3.854 -18.278 1.00 93.94 119 LEU A O 1
ATOM 1005 N N . GLY A 1 120 ? 3.932 3.445 -20.147 1.00 95.44 120 GLY A N 1
ATOM 1006 C CA . GLY A 1 120 ? 5.048 3.616 -21.078 1.00 95.44 120 GLY A CA 1
ATOM 1007 C C . GLY A 1 120 ? 6.102 2.507 -20.996 1.00 95.44 120 GLY A C 1
ATOM 1008 O O . GLY A 1 120 ? 7.278 2.754 -21.273 1.00 95.44 120 GLY A O 1
ATOM 1009 N N . TYR A 1 121 ? 5.707 1.298 -20.594 1.00 94.88 121 TYR A N 1
ATOM 1010 C CA . TYR A 1 121 ? 6.576 0.126 -20.629 1.00 94.88 121 TYR A CA 1
ATOM 1011 C C . TYR A 1 121 ? 6.546 -0.568 -21.992 1.00 94.88 121 TYR A C 1
ATOM 1013 O O . TYR A 1 121 ? 5.565 -0.527 -22.729 1.00 94.88 121 TYR A O 1
ATOM 1021 N N . ASP A 1 122 ? 7.642 -1.256 -22.296 1.00 95.81 122 ASP A N 1
ATOM 1022 C CA . ASP A 1 122 ? 7.728 -2.185 -23.418 1.00 95.81 122 ASP A CA 1
ATOM 1023 C C . ASP A 1 122 ? 6.950 -3.480 -23.084 1.00 95.81 122 ASP A C 1
ATOM 1025 O O . ASP A 1 122 ? 7.253 -4.092 -22.051 1.00 95.81 122 ASP A O 1
ATOM 1029 N N . PRO A 1 123 ? 5.981 -3.922 -23.913 1.00 94.56 123 PRO A N 1
ATOM 1030 C CA . PRO A 1 123 ? 5.287 -5.203 -23.748 1.00 94.56 123 PRO A CA 1
ATOM 1031 C C . PRO A 1 123 ? 6.219 -6.424 -23.685 1.00 94.56 123 PRO A C 1
ATOM 1033 O O . PRO A 1 123 ? 5.873 -7.418 -23.053 1.00 94.56 123 PRO A O 1
ATOM 1036 N N . ASP A 1 124 ? 7.432 -6.354 -24.239 1.00 94.69 124 ASP A N 1
ATOM 1037 C CA . ASP A 1 124 ? 8.422 -7.437 -24.144 1.00 94.69 124 ASP A CA 1
ATOM 1038 C C . ASP A 1 124 ? 9.293 -7.352 -22.868 1.00 94.69 124 ASP A C 1
ATOM 1040 O O . ASP A 1 124 ? 10.162 -8.197 -22.603 1.00 94.69 124 ASP A O 1
ATOM 1044 N N . SER A 1 125 ? 9.069 -6.344 -22.016 1.00 96.19 125 SER A N 1
ATOM 1045 C CA . SER A 1 125 ? 9.822 -6.147 -20.777 1.00 96.19 125 SER A CA 1
ATOM 1046 C C . SER A 1 125 ? 9.417 -7.140 -19.690 1.00 96.19 125 SER A C 1
ATOM 1048 O O . SER A 1 125 ? 8.400 -7.004 -19.007 1.00 96.19 125 SER A O 1
ATOM 1050 N N . ARG A 1 126 ? 10.321 -8.079 -19.394 1.00 94.31 126 ARG A N 1
ATOM 1051 C CA . ARG A 1 126 ? 10.191 -8.995 -18.242 1.00 94.31 126 ARG A CA 1
ATOM 1052 C C . ARG A 1 126 ? 10.079 -8.265 -16.904 1.00 94.31 126 ARG A C 1
ATOM 1054 O O . ARG A 1 126 ? 9.443 -8.766 -15.982 1.00 94.31 126 ARG A O 1
ATOM 1061 N N . LYS A 1 127 ? 10.707 -7.090 -16.786 1.00 91.25 127 LYS A N 1
ATOM 1062 C CA . LYS A 1 127 ? 10.628 -6.267 -15.573 1.00 91.25 127 LYS A CA 1
ATOM 1063 C C . LYS A 1 127 ? 9.234 -5.661 -15.420 1.00 91.25 127 LYS A C 1
ATOM 1065 O O . LYS A 1 127 ? 8.709 -5.677 -14.314 1.00 91.25 127 LYS A O 1
ATOM 1070 N N . ALA A 1 128 ? 8.641 -5.169 -16.509 1.00 93.56 128 ALA A N 1
ATOM 1071 C CA . ALA A 1 128 ? 7.274 -4.653 -16.489 1.00 93.56 128 ALA A CA 1
ATOM 1072 C C . ALA A 1 128 ? 6.278 -5.764 -16.142 1.00 93.56 128 ALA A C 1
ATOM 1074 O O . ALA A 1 128 ? 5.441 -5.570 -15.267 1.00 93.56 128 ALA A O 1
ATOM 1075 N N . TYR A 1 129 ? 6.443 -6.954 -16.730 1.00 95.12 129 TYR A N 1
ATOM 1076 C CA . TYR A 1 129 ? 5.605 -8.112 -16.410 1.00 95.12 129 TYR A CA 1
ATOM 1077 C C . TYR A 1 129 ? 5.689 -8.506 -14.930 1.00 95.12 129 TYR A C 1
ATOM 1079 O O . TYR A 1 129 ? 4.672 -8.754 -14.293 1.00 95.12 129 TYR A O 1
ATOM 1087 N N . ALA A 1 130 ? 6.889 -8.492 -14.340 1.00 92.56 130 ALA A N 1
ATOM 1088 C CA . ALA A 1 130 ? 7.057 -8.765 -12.913 1.00 92.56 130 ALA A CA 1
ATOM 1089 C C . ALA A 1 130 ? 6.364 -7.724 -12.011 1.00 92.56 130 ALA A C 1
ATOM 1091 O O . ALA A 1 130 ? 5.853 -8.083 -10.952 1.00 92.56 130 ALA A O 1
ATOM 1092 N N . ILE A 1 131 ? 6.340 -6.448 -12.417 1.00 92.44 131 ILE A N 1
ATOM 1093 C CA . ILE A 1 131 ? 5.611 -5.390 -11.699 1.00 92.44 131 ILE A CA 1
ATOM 1094 C C . ILE A 1 131 ? 4.102 -5.611 -11.835 1.00 92.44 131 ILE A C 1
ATOM 1096 O O . ILE A 1 131 ? 3.402 -5.605 -10.827 1.00 92.44 131 ILE A O 1
ATOM 1100 N N . TYR A 1 132 ? 3.615 -5.873 -13.049 1.00 95.19 132 TYR A N 1
ATOM 1101 C CA . TYR A 1 132 ? 2.209 -6.177 -13.307 1.00 95.19 132 TYR A CA 1
ATOM 1102 C C . TYR A 1 132 ? 1.716 -7.364 -12.468 1.00 95.19 132 TYR A C 1
ATOM 1104 O O . TYR A 1 132 ? 0.721 -7.249 -11.758 1.00 95.19 132 TYR A O 1
ATOM 1112 N N . GLU A 1 133 ? 2.455 -8.476 -12.453 1.00 94.94 133 GLU A N 1
ATOM 1113 C CA . GLU A 1 133 ? 2.133 -9.648 -11.629 1.00 94.94 133 GLU A CA 1
ATOM 1114 C C . GLU A 1 133 ? 2.114 -9.321 -10.126 1.00 94.94 133 GLU A C 1
ATOM 1116 O O . GLU A 1 133 ? 1.293 -9.861 -9.378 1.00 94.94 133 GLU A O 1
ATOM 1121 N N . ALA A 1 134 ? 2.987 -8.418 -9.665 1.00 92.06 134 ALA A N 1
ATOM 1122 C CA . ALA A 1 134 ? 2.964 -7.945 -8.284 1.00 92.06 134 ALA A CA 1
ATOM 1123 C C . ALA A 1 134 ? 1.685 -7.146 -7.983 1.00 92.06 134 ALA A C 1
ATOM 1125 O O . ALA A 1 134 ? 1.049 -7.416 -6.962 1.00 92.06 134 ALA A O 1
ATOM 1126 N N . CYS A 1 135 ? 1.266 -6.244 -8.879 1.00 94.31 135 CYS A N 1
ATOM 1127 C CA . CYS A 1 135 ? -0.011 -5.532 -8.771 1.00 94.31 135 CYS A CA 1
ATOM 1128 C C . CYS A 1 135 ? -1.192 -6.514 -8.776 1.00 94.31 135 CYS A C 1
ATOM 1130 O O . CYS A 1 135 ? -2.049 -6.425 -7.903 1.00 94.31 135 CYS A O 1
ATOM 1132 N N . VAL A 1 136 ? -1.207 -7.515 -9.666 1.00 95.38 136 VAL A N 1
ATOM 1133 C CA . VAL A 1 136 ? -2.247 -8.563 -9.714 1.00 95.38 136 VAL A CA 1
ATOM 1134 C C . VAL A 1 136 ? -2.322 -9.347 -8.403 1.00 95.38 136 VAL A C 1
ATOM 1136 O O . VAL A 1 136 ? -3.409 -9.591 -7.873 1.00 95.38 136 VAL A O 1
ATOM 1139 N N . ASN A 1 137 ? -1.177 -9.737 -7.843 1.00 93.44 137 ASN A N 1
ATOM 1140 C CA . ASN A 1 137 ? -1.136 -10.456 -6.573 1.00 93.44 137 ASN A CA 1
ATOM 1141 C C . ASN A 1 137 ? -1.611 -9.589 -5.395 1.00 93.44 137 ASN A C 1
ATOM 1143 O O . ASN A 1 137 ? -2.331 -10.077 -4.522 1.00 93.44 137 ASN A O 1
ATOM 1147 N N . ILE A 1 138 ? -1.230 -8.310 -5.367 1.00 92.69 138 ILE A N 1
ATOM 1148 C CA . ILE A 1 138 ? -1.717 -7.354 -4.368 1.00 92.69 138 ILE A CA 1
ATOM 1149 C C . ILE A 1 138 ? -3.226 -7.148 -4.537 1.00 92.69 138 ILE A C 1
ATOM 1151 O O . ILE A 1 138 ? -3.951 -7.283 -3.557 1.00 92.69 138 ILE A O 1
ATOM 1155 N N . GLY A 1 139 ? -3.720 -6.933 -5.758 1.00 92.94 139 GLY A N 1
ATOM 1156 C CA . GLY A 1 139 ? -5.139 -6.739 -6.061 1.00 92.94 139 GLY A CA 1
ATOM 1157 C C . GLY A 1 139 ? -6.016 -7.872 -5.524 1.00 92.94 139 GLY A C 1
ATOM 1158 O O . GLY A 1 139 ? -6.980 -7.613 -4.807 1.00 92.94 139 GLY A O 1
ATOM 1159 N N . ARG A 1 140 ? -5.605 -9.131 -5.730 1.00 92.25 140 ARG A N 1
ATOM 1160 C CA . ARG A 1 140 ? -6.288 -10.311 -5.160 1.00 92.25 140 ARG A CA 1
ATOM 1161 C C . ARG A 1 140 ? -6.307 -10.318 -3.630 1.00 92.25 140 ARG A C 1
ATOM 1163 O O . ARG A 1 140 ? -7.264 -10.798 -3.028 1.00 92.25 140 ARG A O 1
ATOM 1170 N N . GLN A 1 141 ? -5.250 -9.835 -2.979 1.00 91.25 141 GLN A N 1
ATOM 1171 C CA . GLN A 1 141 ? -5.211 -9.725 -1.517 1.00 91.25 141 GLN A CA 1
ATOM 1172 C C . GLN A 1 141 ? -6.099 -8.584 -1.015 1.00 91.25 141 GLN A C 1
ATOM 1174 O O . GLN A 1 141 ? -6.748 -8.735 0.020 1.00 91.25 141 GLN A O 1
ATOM 1179 N N . VAL A 1 142 ? -6.173 -7.470 -1.750 1.00 92.44 142 VAL A N 1
ATOM 1180 C CA . VAL A 1 142 ? -7.095 -6.372 -1.436 1.00 92.44 142 VAL A CA 1
ATOM 1181 C C . VAL A 1 142 ? -8.543 -6.845 -1.584 1.00 92.44 142 VAL A C 1
ATOM 1183 O O . VAL A 1 142 ? -9.331 -6.573 -0.693 1.00 92.44 142 VAL A O 1
ATOM 1186 N N . GLU A 1 143 ? -8.885 -7.629 -2.608 1.00 90.62 143 GLU A N 1
ATOM 1187 C CA . GLU A 1 143 ? -10.214 -8.259 -2.772 1.00 90.62 143 GLU A CA 1
ATOM 1188 C C . GLU A 1 143 ? -10.575 -9.256 -1.669 1.00 90.62 143 GLU A C 1
ATOM 1190 O O . GLU A 1 143 ? -11.747 -9.482 -1.360 1.00 90.62 143 GLU A O 1
ATOM 1195 N N . GLN A 1 144 ? -9.572 -9.888 -1.064 1.00 87.62 144 GLN A N 1
ATOM 1196 C CA . GLN A 1 144 ? -9.791 -10.735 0.102 1.00 87.62 144 GLN A CA 1
ATOM 1197 C C . GLN A 1 144 ? -10.042 -9.891 1.353 1.00 87.62 144 GLN A C 1
ATOM 1199 O O . GLN A 1 144 ? -10.956 -10.195 2.115 1.00 87.62 144 GLN A O 1
ATOM 1204 N N . LEU A 1 145 ? -9.261 -8.826 1.554 1.00 89.12 145 LEU A N 1
ATOM 1205 C CA . LEU A 1 145 ? -9.434 -7.881 2.659 1.00 8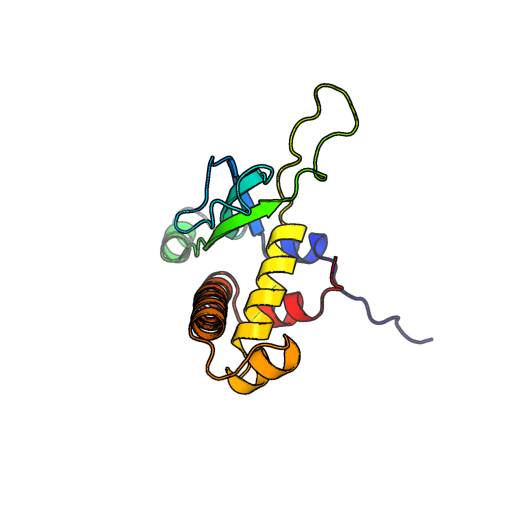9.12 145 LEU A CA 1
ATOM 1206 C C . LEU A 1 145 ? -10.760 -7.111 2.564 1.00 89.12 145 LEU A C 1
ATOM 1208 O O . LEU A 1 145 ? -11.429 -6.892 3.570 1.00 89.12 145 LEU A O 1
ATOM 1212 N N . LEU A 1 146 ? -11.121 -6.682 1.360 1.00 88.00 146 LEU A N 1
ATOM 1213 C CA . LEU A 1 146 ? -12.242 -5.816 1.041 1.00 88.00 146 LEU A CA 1
ATOM 1214 C C . LEU A 1 146 ? -13.124 -6.535 0.026 1.00 88.00 146 LEU A C 1
ATOM 1216 O O . LEU A 1 146 ? -12.700 -6.828 -1.084 1.00 88.00 146 LEU A O 1
ATOM 1220 N N . ASN A 1 147 ? -14.382 -6.785 0.378 1.00 85.00 147 ASN A N 1
ATOM 1221 C CA . ASN A 1 147 ? -15.335 -7.306 -0.599 1.00 85.00 147 ASN A CA 1
ATOM 1222 C C . ASN A 1 147 ? -15.547 -6.315 -1.766 1.00 85.00 147 ASN A C 1
ATOM 1224 O O . ASN A 1 147 ? -15.237 -5.127 -1.659 1.00 85.00 147 ASN A O 1
ATOM 1228 N N . GLN A 1 148 ? -16.154 -6.787 -2.857 1.00 86.94 148 GLN A N 1
ATOM 1229 C CA . GLN A 1 148 ? -16.364 -5.983 -4.066 1.00 86.94 148 GLN A CA 1
ATOM 1230 C C . GLN A 1 148 ? -17.091 -4.650 -3.815 1.00 86.94 148 GLN A C 1
ATOM 1232 O O . GLN A 1 148 ? -16.778 -3.651 -4.455 1.00 86.94 148 GLN A O 1
ATOM 1237 N N . ASN A 1 149 ? -18.045 -4.602 -2.879 1.00 89.62 149 ASN A N 1
ATOM 1238 C CA . ASN A 1 149 ? -18.759 -3.361 -2.572 1.00 89.62 149 ASN A CA 1
ATOM 1239 C C . ASN A 1 149 ? -17.825 -2.334 -1.922 1.00 89.62 149 ASN A C 1
ATOM 1241 O O . ASN A 1 149 ? -17.837 -1.170 -2.309 1.00 89.62 149 ASN 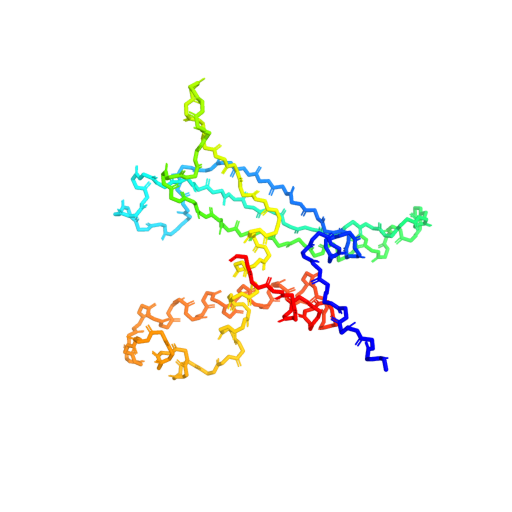A O 1
ATOM 1245 N N . ALA A 1 150 ? -16.989 -2.767 -0.975 1.00 91.44 150 ALA A N 1
ATOM 1246 C CA . ALA A 1 150 ? -15.981 -1.911 -0.358 1.00 91.44 150 ALA A CA 1
ATOM 1247 C C . ALA A 1 150 ? -14.934 -1.441 -1.383 1.00 91.44 150 ALA A C 1
ATOM 1249 O O . ALA A 1 150 ? -14.537 -0.283 -1.363 1.00 91.44 150 ALA A O 1
ATOM 1250 N N . LEU A 1 151 ? -14.530 -2.298 -2.321 1.00 92.12 151 LEU A N 1
ATOM 1251 C CA . LEU A 1 151 ? -13.624 -1.910 -3.406 1.00 92.12 151 LEU A CA 1
ATOM 1252 C C . LEU A 1 151 ? -14.224 -0.854 -4.339 1.00 92.12 151 LEU A C 1
ATOM 1254 O O . LEU A 1 151 ? -13.557 0.126 -4.653 1.00 92.12 151 LEU A O 1
ATOM 1258 N N . ASN A 1 152 ? -15.490 -1.013 -4.729 1.00 91.94 152 ASN A N 1
ATOM 1259 C CA . ASN A 1 152 ? -16.185 -0.025 -5.556 1.00 91.94 152 ASN A CA 1
ATOM 1260 C C . ASN A 1 152 ? -16.337 1.319 -4.828 1.00 91.94 152 ASN A C 1
ATOM 1262 O O . ASN A 1 152 ? -16.310 2.379 -5.446 1.00 91.94 152 ASN A O 1
ATOM 1266 N N . GLU A 1 153 ? -16.525 1.300 -3.510 1.00 94.62 153 GLU A N 1
ATOM 1267 C CA . GLU A 1 153 ? -16.523 2.524 -2.708 1.00 94.62 153 GLU A CA 1
ATOM 1268 C C . GLU A 1 153 ? -15.135 3.169 -2.703 1.00 94.62 153 GLU A C 1
ATOM 1270 O O . GLU A 1 153 ? -15.025 4.352 -3.015 1.00 94.62 153 GLU A O 1
ATOM 1275 N N . LEU A 1 154 ? -14.085 2.381 -2.441 1.00 94.25 154 LEU A N 1
ATOM 1276 C CA . LEU A 1 154 ? -12.693 2.832 -2.440 1.00 94.25 154 LEU A CA 1
ATOM 1277 C C . LEU A 1 154 ? -12.282 3.443 -3.788 1.00 94.25 154 LEU A C 1
ATOM 1279 O O . LEU A 1 154 ? -11.622 4.477 -3.812 1.00 94.25 154 LEU A O 1
ATOM 1283 N N . SER A 1 155 ? -12.699 2.852 -4.912 1.00 92.56 155 SER A N 1
ATOM 1284 C CA . SER A 1 155 ? -12.370 3.350 -6.254 1.00 92.56 155 SER A CA 1
ATOM 1285 C C . SER A 1 155 ? -12.997 4.707 -6.587 1.00 92.56 155 SER A C 1
ATOM 1287 O O . SER A 1 155 ? -12.526 5.368 -7.507 1.00 92.56 155 SER A O 1
ATOM 1289 N N . ASN A 1 156 ? -14.043 5.113 -5.861 1.00 92.81 156 ASN A N 1
ATOM 1290 C CA . ASN A 1 156 ? -14.741 6.387 -6.053 1.00 92.81 156 ASN A CA 1
ATOM 1291 C C . ASN A 1 156 ? -14.248 7.502 -5.114 1.00 92.81 156 ASN A C 1
ATOM 1293 O O . ASN A 1 156 ? -14.733 8.630 -5.210 1.00 92.81 156 ASN A O 1
ATOM 1297 N N . ILE A 1 157 ? -13.315 7.215 -4.203 1.00 94.62 157 ILE A N 1
ATOM 1298 C CA . ILE A 1 157 ? -12.695 8.228 -3.338 1.00 94.62 157 ILE A CA 1
ATOM 1299 C C . ILE A 1 157 ? -11.709 9.059 -4.170 1.00 94.62 157 ILE A C 1
ATOM 1301 O O . ILE A 1 157 ? -11.021 8.526 -5.043 1.00 94.62 157 ILE A O 1
ATOM 1305 N N . GLU A 1 158 ? -11.655 10.368 -3.920 1.00 90.69 158 GLU A N 1
ATOM 1306 C CA . GLU A 1 158 ? -10.676 11.253 -4.559 1.00 90.69 158 GLU A CA 1
ATOM 1307 C C . GLU A 1 158 ? -9.239 10.812 -4.196 1.00 90.69 158 GLU A C 1
ATOM 1309 O O . GLU A 1 158 ? -8.974 10.560 -3.017 1.00 90.69 158 GLU A O 1
ATOM 1314 N N . PRO A 1 159 ? -8.319 10.680 -5.175 1.00 89.38 159 PRO A N 1
ATOM 1315 C CA . PRO A 1 159 ? -6.912 10.369 -4.908 1.00 89.38 159 PRO A CA 1
ATOM 1316 C C . PRO A 1 159 ? -6.249 11.393 -3.971 1.00 89.38 159 PRO A C 1
ATOM 1318 O O . PRO A 1 159 ? -6.659 12.554 -3.952 1.00 89.38 159 PRO A O 1
ATOM 1321 N N . LEU A 1 160 ? -5.225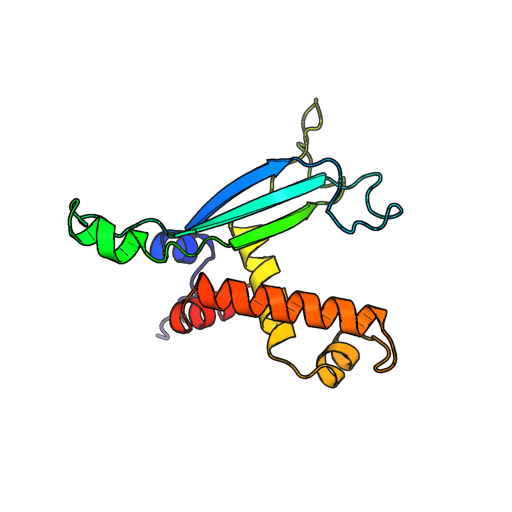 10.969 -3.218 1.00 86.75 160 LEU A N 1
ATOM 1322 C CA . LEU A 1 160 ? -4.492 11.834 -2.276 1.00 86.75 160 LEU A CA 1
ATOM 1323 C C . LEU A 1 160 ? -3.472 12.768 -2.945 1.00 86.75 160 LEU A C 1
ATOM 1325 O O . LEU A 1 160 ? -2.913 12.408 -4.006 1.00 86.75 160 LEU A O 1
#

Foldseek 3Di:
DDDPPDADAPVNLCVVQQKDKDKDWDQADPDDDPVQSPFKTKIWMKMWGDDDPPCDPVNCVVPVVQGQIDTDMDIDGNVQFDPDPPTHHDDDDPLNVLLVLLVLLVLLPDDLVVNCVVVVHDSVDPVSVVSNVVSVVSNVSVCSRAPPVSSVSSNRHDHD

Radius of gyration: 18.15 Å; chains: 1; bounding box: 51×40×46 Å

Sequence (160 aa):
MGKGDYQMTYQEFIVKHRLQLRYTSIMARPNDNPEWAKDTYHYQVKIYQDAPEGSDNLGARYFERKRFELVTFYSKGPGHKSKNWPFKPIPPSLEEVLDSLRMDWSLAHQSFDVFCFELGYDPDSRKAYAIYEACVNIGRQVEQLLNQNALNELSNIEPL

pLDDT: mean 85.18, std 15.48, range [40.47, 97.56]

Secondary structure (DSSP, 8-state):
-PPP-PPPPHHHHHHHHTEEEEEEEESS-TT--HHHHTT-EEEEEEEEEPPPTT--TTTHHHHGGG--EEEEEEEE-TT-B-SSSS-PBPPPPHHHHHHHHHHHHHHHTS-HHHHHHHHT--TT-HHHHHHHHHHHHHHHHHHHHS-HHHHHHHHTSPP-